Protein AF-A0A1X4I1S1-F1 (afdb_monomer_lite)

Structure (mmCIF, N/CA/C/O backbone):
data_AF-A0A1X4I1S1-F1
#
_entry.id   AF-A0A1X4I1S1-F1
#
loop_
_atom_site.group_PDB
_atom_site.id
_atom_site.type_symbol
_atom_site.label_atom_id
_atom_site.label_alt_id
_atom_site.label_comp_id
_atom_site.label_asym_id
_atom_site.label_entity_id
_atom_site.label_seq_id
_atom_site.pdbx_PDB_ins_code
_atom_site.Cartn_x
_atom_site.Cartn_y
_atom_site.Cartn_z
_atom_site.occupancy
_atom_site.B_iso_or_equiv
_atom_site.auth_seq_id
_atom_site.auth_comp_id
_atom_site.auth_asym_id
_atom_site.auth_atom_id
_atom_site.pdbx_PDB_model_num
ATOM 1 N N . LEU A 1 1 ? 16.747 5.102 1.408 1.00 52.50 1 LEU A N 1
ATOM 2 C CA . LEU A 1 1 ? 15.361 5.134 1.927 1.00 52.50 1 LEU A CA 1
ATOM 3 C C . LEU A 1 1 ? 15.068 6.558 2.371 1.00 52.50 1 LEU A C 1
ATOM 5 O O . LEU A 1 1 ? 15.853 7.102 3.136 1.00 52.50 1 LEU A O 1
ATOM 9 N N . ARG A 1 2 ? 14.032 7.197 1.820 1.00 53.69 2 ARG A N 1
ATOM 10 C CA . ARG A 1 2 ? 13.592 8.532 2.250 1.00 53.69 2 ARG A CA 1
ATOM 11 C C . ARG A 1 2 ? 12.555 8.338 3.365 1.00 53.69 2 ARG A C 1
ATOM 13 O O . ARG A 1 2 ? 11.527 7.729 3.075 1.00 53.69 2 ARG A O 1
ATOM 20 N N . PRO A 1 3 ? 12.805 8.771 4.612 1.00 50.75 3 PRO A N 1
ATOM 21 C CA . PRO A 1 3 ? 11.788 8.734 5.661 1.00 50.75 3 PRO A CA 1
ATOM 22 C C . PRO A 1 3 ? 10.600 9.611 5.241 1.00 50.75 3 PRO A C 1
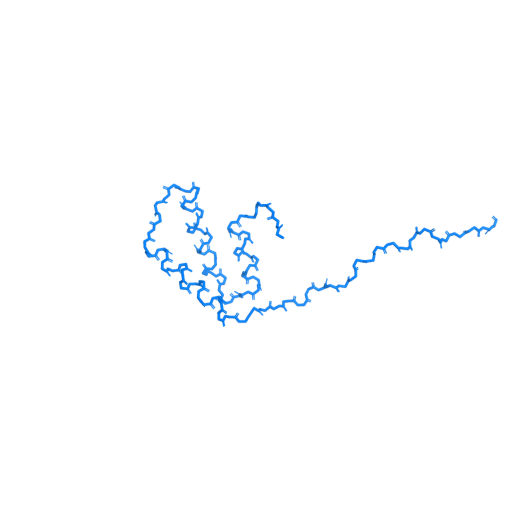ATOM 24 O O . PRO A 1 3 ? 10.815 10.744 4.817 1.00 50.75 3 PRO A O 1
ATOM 27 N N . GLY A 1 4 ? 9.374 9.086 5.328 1.00 60.12 4 GLY A N 1
ATOM 28 C CA . GLY A 1 4 ? 8.146 9.843 5.043 1.00 60.12 4 GLY A CA 1
ATOM 29 C C . GLY A 1 4 ? 7.504 9.615 3.673 1.00 60.12 4 GLY A C 1
ATOM 30 O O . GLY A 1 4 ? 6.667 10.415 3.273 1.00 60.12 4 GLY A O 1
ATOM 31 N N . ARG A 1 5 ? 7.869 8.554 2.948 1.00 71.88 5 ARG A N 1
ATOM 32 C CA . ARG A 1 5 ? 7.208 8.252 1.677 1.00 71.88 5 ARG A CA 1
ATOM 33 C C . ARG A 1 5 ? 5.784 7.733 1.906 1.00 71.88 5 ARG A C 1
ATOM 35 O O . ARG A 1 5 ? 5.620 6.771 2.657 1.00 71.88 5 ARG A O 1
ATOM 42 N N . THR A 1 6 ? 4.779 8.340 1.273 1.00 88.88 6 THR A N 1
ATOM 43 C CA . THR A 1 6 ? 3.394 7.833 1.343 1.00 88.88 6 THR A CA 1
ATOM 44 C C . THR A 1 6 ? 3.258 6.521 0.565 1.00 88.88 6 THR A C 1
ATOM 46 O O . THR A 1 6 ? 4.099 6.187 -0.279 1.00 88.88 6 THR A O 1
ATOM 49 N N . ALA A 1 7 ? 2.195 5.758 0.832 1.00 91.62 7 ALA A N 1
ATOM 50 C CA . ALA A 1 7 ? 1.937 4.512 0.115 1.00 91.62 7 ALA A CA 1
ATOM 51 C C . ALA A 1 7 ? 1.775 4.747 -1.399 1.00 91.62 7 ALA A C 1
ATOM 53 O O . ALA A 1 7 ? 2.316 3.988 -2.203 1.00 91.62 7 ALA A O 1
ATOM 54 N N . ASP A 1 8 ? 1.124 5.845 -1.790 1.00 91.56 8 ASP A N 1
ATOM 55 C CA . ASP A 1 8 ? 0.985 6.262 -3.189 1.00 91.56 8 ASP A CA 1
ATOM 56 C C . ASP A 1 8 ? 2.330 6.517 -3.871 1.00 91.56 8 ASP A C 1
ATOM 58 O O . ASP A 1 8 ? 2.566 6.086 -5.001 1.00 91.56 8 ASP A O 1
ATOM 62 N N . GLU A 1 9 ? 3.241 7.205 -3.190 1.00 93.12 9 GLU A N 1
ATOM 63 C CA . GLU A 1 9 ? 4.567 7.496 -3.722 1.00 93.12 9 GLU A CA 1
ATOM 64 C C . GLU A 1 9 ? 5.412 6.221 -3.874 1.00 93.12 9 GLU A C 1
ATOM 66 O O . GLU A 1 9 ? 6.178 6.099 -4.836 1.00 93.12 9 GLU A O 1
ATOM 71 N N . ALA A 1 10 ? 5.267 5.264 -2.952 1.00 92.69 10 ALA A N 1
ATOM 72 C CA . ALA A 1 10 ? 5.891 3.950 -3.062 1.00 92.69 10 ALA A CA 1
ATOM 73 C C . ALA A 1 10 ? 5.306 3.150 -4.238 1.00 92.69 10 ALA A C 1
ATOM 75 O O . ALA A 1 10 ? 6.061 2.632 -5.062 1.00 92.69 10 ALA A O 1
ATOM 76 N N . ALA A 1 11 ? 3.978 3.118 -4.376 1.00 95.31 11 ALA A N 1
ATOM 77 C CA . ALA A 1 11 ? 3.294 2.455 -5.483 1.00 95.31 11 A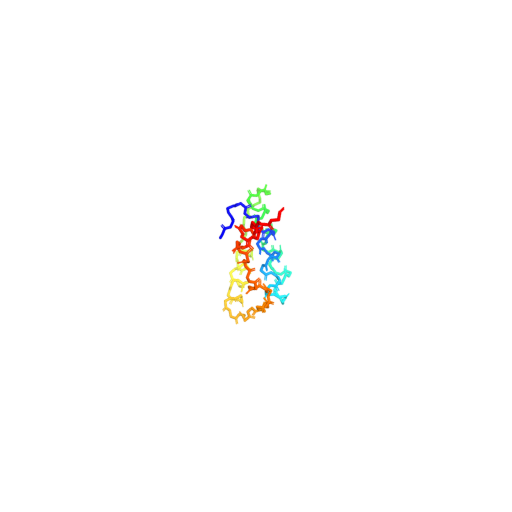LA A CA 1
ATOM 78 C C . ALA A 1 11 ? 3.649 3.074 -6.842 1.00 95.31 11 ALA A C 1
ATOM 80 O O . ALA A 1 11 ? 3.857 2.352 -7.817 1.00 95.31 11 ALA A O 1
ATOM 81 N N . ALA A 1 12 ? 3.767 4.402 -6.917 1.00 94.00 12 ALA A N 1
ATOM 82 C CA . ALA A 1 12 ? 4.157 5.105 -8.132 1.00 94.00 12 ALA A CA 1
ATOM 83 C C . ALA A 1 12 ? 5.599 4.788 -8.553 1.00 94.00 12 ALA A C 1
ATOM 85 O O . ALA A 1 12 ? 5.862 4.642 -9.745 1.00 94.00 12 ALA A O 1
ATOM 86 N N . GLU A 1 13 ? 6.538 4.673 -7.610 1.00 92.88 13 GLU A N 1
ATOM 87 C CA . GLU A 1 13 ? 7.906 4.250 -7.933 1.00 92.88 13 GLU A CA 1
ATOM 88 C C . GLU A 1 13 ? 7.969 2.785 -8.346 1.00 92.88 13 GLU A C 1
ATOM 90 O O . GLU A 1 13 ? 8.546 2.476 -9.389 1.00 92.88 13 GLU A O 1
ATOM 95 N N . ALA A 1 14 ? 7.333 1.900 -7.577 1.00 93.38 14 ALA A N 1
ATOM 96 C CA . ALA A 1 14 ? 7.276 0.482 -7.900 1.00 93.38 14 ALA A CA 1
ATOM 97 C C . ALA A 1 14 ? 6.647 0.254 -9.283 1.00 93.38 14 ALA A C 1
ATOM 99 O O . ALA A 1 14 ? 7.189 -0.506 -10.079 1.00 93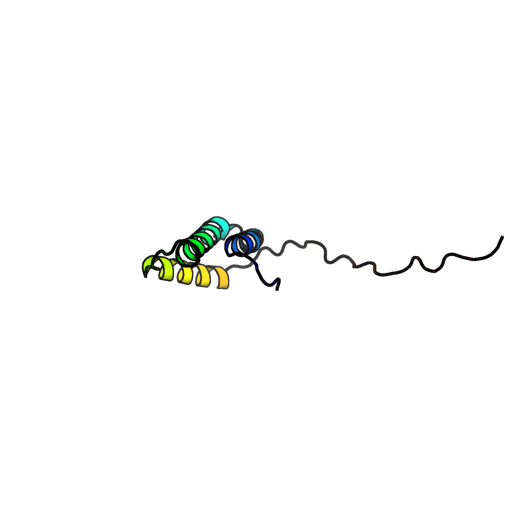.38 14 ALA A O 1
ATOM 100 N N . GLY A 1 15 ? 5.579 0.982 -9.626 1.00 95.19 15 GLY A N 1
ATOM 101 C CA . GLY A 1 15 ? 4.914 0.888 -10.928 1.00 95.19 15 GLY A CA 1
ATOM 102 C C . GLY A 1 15 ? 5.802 1.290 -12.110 1.00 95.19 15 GLY A C 1
ATOM 103 O O . GLY A 1 15 ? 5.652 0.738 -13.195 1.00 95.19 15 GLY A O 1
ATOM 104 N N . ARG A 1 16 ? 6.783 2.185 -11.918 1.00 94.31 16 ARG A N 1
ATOM 105 C CA . ARG A 1 16 ? 7.768 2.508 -12.972 1.00 94.31 16 ARG A CA 1
ATOM 106 C C . ARG A 1 16 ? 8.686 1.325 -13.266 1.00 94.31 16 ARG A C 1
ATOM 108 O O . ARG A 1 16 ? 9.006 1.084 -14.424 1.00 94.31 16 ARG A O 1
ATOM 115 N N . ALA A 1 17 ? 9.100 0.600 -12.229 1.00 94.56 17 ALA A N 1
ATOM 116 C CA . ALA A 1 17 ? 9.938 -0.588 -12.366 1.00 94.56 17 ALA A CA 1
ATOM 117 C C . ALA A 1 17 ? 9.126 -1.840 -12.746 1.00 94.56 17 ALA A C 1
ATOM 119 O O . ALA A 1 17 ? 9.670 -2.787 -13.307 1.00 94.56 17 ALA A O 1
ATOM 120 N N . LEU A 1 18 ? 7.825 -1.861 -12.448 1.00 95.50 18 LEU A N 1
ATOM 121 C CA . LEU A 1 18 ? 6.936 -3.010 -12.623 1.00 95.50 18 LEU A CA 1
ATOM 122 C C . LEU A 1 18 ? 5.636 -2.591 -13.338 1.00 95.50 18 LEU A C 1
ATOM 124 O O . LEU A 1 18 ? 4.559 -2.653 -12.736 1.00 95.50 18 LEU A O 1
ATOM 128 N N . PRO A 1 19 ? 5.689 -2.189 -14.625 1.00 95.44 19 PRO A N 1
ATOM 129 C CA . PRO A 1 19 ? 4.537 -1.580 -15.294 1.00 95.44 19 PRO A CA 1
ATOM 130 C C . PRO A 1 19 ? 3.290 -2.468 -15.319 1.00 95.44 19 PRO A C 1
ATOM 132 O O . PRO A 1 19 ? 2.181 -1.962 -15.152 1.00 95.44 19 PRO A O 1
ATOM 135 N N . ALA A 1 20 ? 3.474 -3.789 -15.438 1.00 96.19 20 ALA A N 1
ATOM 136 C CA . ALA A 1 20 ? 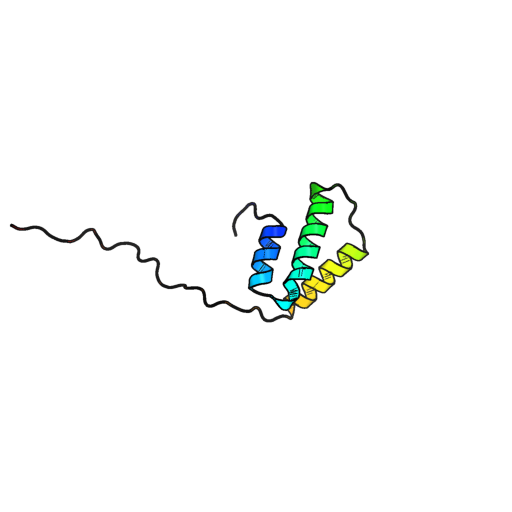2.392 -4.777 -15.446 1.00 96.19 20 ALA A CA 1
ATOM 137 C C . ALA A 1 20 ? 1.579 -4.820 -14.137 1.00 96.19 20 ALA A C 1
ATOM 139 O O . ALA A 1 20 ? 0.439 -5.274 -14.140 1.00 96.19 20 ALA A O 1
ATOM 140 N N . HIS A 1 21 ? 2.137 -4.320 -13.029 1.00 97.44 21 HIS A N 1
ATOM 141 C CA . HIS A 1 21 ? 1.508 -4.351 -11.705 1.00 97.44 21 HIS A CA 1
ATOM 142 C C . HIS A 1 21 ? 1.034 -2.975 -11.224 1.00 97.44 21 HIS A C 1
ATOM 144 O O . HIS A 1 21 ? 0.552 -2.857 -10.099 1.00 97.44 21 HIS A O 1
ATOM 150 N N . THR A 1 22 ? 1.125 -1.934 -12.059 1.00 96.69 22 THR A N 1
ATOM 151 C CA . THR A 1 22 ? 0.835 -0.536 -11.681 1.00 96.69 22 THR A CA 1
ATOM 152 C C . THR A 1 22 ? -0.536 -0.360 -11.026 1.00 96.69 22 THR A C 1
ATOM 154 O O . THR A 1 22 ? -0.645 0.265 -9.971 1.00 96.69 22 THR A O 1
ATOM 157 N N . ASP A 1 23 ? -1.592 -0.922 -11.613 1.00 97.69 23 ASP A N 1
ATOM 158 C CA . ASP A 1 23 ? -2.948 -0.734 -11.086 1.00 97.69 23 ASP A CA 1
ATOM 159 C C . ASP A 1 23 ? -3.175 -1.501 -9.781 1.00 97.69 23 ASP A C 1
ATOM 161 O O . ASP A 1 23 ? -3.870 -1.020 -8.879 1.00 97.69 23 ASP A O 1
ATOM 165 N N . ARG A 1 24 ? -2.530 -2.662 -9.633 1.00 97.50 24 ARG A N 1
ATOM 166 C CA . ARG A 1 24 ? -2.568 -3.443 -8.391 1.00 97.50 24 ARG A CA 1
ATOM 167 C C . ARG A 1 24 ? -1.806 -2.731 -7.276 1.00 97.50 24 ARG A C 1
ATOM 169 O O . ARG A 1 24 ? -2.329 -2.628 -6.171 1.00 97.50 24 ARG A O 1
ATOM 176 N N . LEU A 1 25 ? -0.646 -2.150 -7.583 1.00 97.81 25 LEU A N 1
ATOM 177 C CA . LEU A 1 25 ? 0.138 -1.324 -6.660 1.00 97.81 25 LEU A CA 1
ATOM 178 C C . LEU A 1 25 ? -0.642 -0.086 -6.195 1.00 97.81 25 LEU A C 1
ATOM 180 O O . LEU A 1 25 ? -0.709 0.183 -4.999 1.00 97.81 25 LEU A O 1
ATOM 184 N N . ARG A 1 26 ? -1.305 0.632 -7.111 1.00 97.06 26 ARG A N 1
ATOM 185 C CA . ARG A 1 26 ? -2.183 1.766 -6.758 1.00 97.06 26 ARG A CA 1
ATOM 186 C C . ARG A 1 26 ? -3.353 1.341 -5.879 1.00 97.06 26 ARG A C 1
ATOM 188 O O . ARG A 1 26 ? -3.722 2.043 -4.944 1.00 97.06 26 ARG A O 1
ATOM 195 N N . THR A 1 27 ? -3.948 0.191 -6.178 1.00 97.00 27 THR A N 1
ATOM 196 C CA . THR A 1 27 ? -5.042 -0.357 -5.370 1.00 97.00 27 THR A CA 1
ATOM 197 C C . THR A 1 27 ? -4.565 -0.714 -3.962 1.00 97.00 27 THR A C 1
ATOM 199 O O . THR A 1 27 ? -5.287 -0.460 -3.000 1.00 97.00 27 THR A O 1
ATOM 202 N N . ALA A 1 28 ? -3.353 -1.258 -3.828 1.00 96.75 28 ALA A N 1
ATOM 203 C CA . ALA A 1 28 ? -2.752 -1.561 -2.534 1.00 96.75 28 ALA A CA 1
ATOM 204 C C . ALA A 1 28 ? -2.455 -0.293 -1.717 1.00 96.75 28 ALA A C 1
ATOM 206 O O . ALA A 1 28 ? -2.772 -0.264 -0.530 1.00 96.75 28 ALA A O 1
ATOM 207 N N . ALA A 1 29 ? -1.939 0.767 -2.352 1.00 96.38 29 ALA A N 1
ATOM 208 C CA . ALA A 1 29 ? -1.732 2.063 -1.703 1.00 96.38 29 ALA A CA 1
ATOM 209 C C . ALA A 1 29 ? -3.041 2.648 -1.157 1.00 96.38 29 ALA A C 1
ATOM 211 O O . ALA A 1 29 ? -3.130 2.955 0.027 1.00 96.38 29 ALA A O 1
ATOM 212 N N . ARG A 1 30 ? -4.102 2.663 -1.974 1.00 94.56 30 ARG A N 1
ATOM 213 C CA . ARG A 1 30 ? -5.430 3.107 -1.522 1.00 94.56 30 ARG A CA 1
ATOM 214 C C . ARG A 1 30 ? -5.949 2.280 -0.355 1.00 94.56 30 ARG A C 1
ATOM 216 O O . ARG A 1 30 ? -6.387 2.843 0.635 1.00 94.56 30 ARG A O 1
ATOM 223 N N . ALA A 1 31 ? -5.863 0.951 -0.444 1.00 95.19 31 ALA A N 1
ATOM 224 C CA . ALA A 1 31 ? -6.300 0.073 0.638 1.00 95.19 31 ALA A CA 1
ATOM 225 C C . ALA A 1 31 ? -5.543 0.346 1.947 1.00 95.19 31 ALA A C 1
ATOM 227 O O . ALA A 1 31 ? -6.144 0.271 3.018 1.00 95.19 31 ALA A O 1
ATOM 228 N N . PHE A 1 32 ? -4.253 0.684 1.864 1.00 93.12 32 PHE A N 1
ATOM 229 C CA . PHE A 1 32 ? -3.475 1.126 3.014 1.00 93.12 32 PHE A CA 1
ATOM 230 C C . PHE A 1 32 ? -3.977 2.469 3.555 1.00 93.12 32 PHE A C 1
ATOM 232 O O . PHE A 1 32 ? -4.256 2.563 4.747 1.00 93.12 32 PHE A O 1
ATOM 239 N N . ASP A 1 33 ? -4.139 3.486 2.707 1.00 93.00 33 ASP A N 1
ATOM 240 C CA . ASP A 1 33 ? -4.576 4.820 3.137 1.00 93.00 33 ASP A CA 1
ATOM 241 C C . ASP A 1 33 ? -5.974 4.790 3.755 1.00 93.00 33 ASP A C 1
ATOM 243 O O . ASP A 1 33 ? -6.247 5.421 4.772 1.00 93.00 33 ASP A O 1
ATOM 247 N N . ASP A 1 34 ? -6.853 3.982 3.184 1.00 93.94 34 ASP A N 1
ATOM 248 C CA . ASP A 1 34 ? -8.203 3.767 3.665 1.00 93.94 34 ASP A CA 1
ATOM 249 C C . ASP A 1 34 ? -8.253 3.189 5.091 1.00 93.94 34 ASP A C 1
ATOM 251 O O . ASP A 1 34 ? -9.162 3.509 5.858 1.00 93.94 34 ASP A O 1
ATOM 255 N N . VAL A 1 35 ? -7.280 2.353 5.462 1.00 94.94 35 VAL A N 1
ATOM 256 C CA . VAL A 1 35 ? -7.166 1.783 6.813 1.00 94.94 35 VAL A CA 1
ATOM 257 C C . VAL A 1 35 ? -6.425 2.742 7.744 1.00 94.94 35 VAL A C 1
ATOM 259 O O . VAL A 1 35 ? -6.918 3.057 8.825 1.00 94.94 35 VAL A O 1
ATOM 262 N N . THR A 1 36 ? -5.259 3.226 7.317 1.00 92.56 36 THR A N 1
ATOM 263 C CA . THR A 1 36 ? -4.349 4.045 8.128 1.00 92.56 36 THR A CA 1
ATOM 264 C C . THR A 1 36 ? -4.906 5.443 8.389 1.00 92.56 36 THR A C 1
ATOM 266 O O . THR A 1 36 ? -4.789 5.955 9.501 1.00 92.56 36 THR A O 1
ATOM 269 N N . TYR A 1 37 ? -5.524 6.057 7.379 1.00 89.50 37 TYR A N 1
ATOM 270 C CA . TYR A 1 37 ? -6.027 7.433 7.423 1.00 89.50 37 TYR A CA 1
ATOM 271 C C . TYR A 1 37 ? -7.552 7.515 7.295 1.00 89.50 37 TYR A C 1
ATOM 273 O O . TYR A 1 37 ? -8.163 8.420 7.856 1.00 89.50 37 TYR A O 1
ATOM 281 N N . GLY A 1 38 ? -8.183 6.572 6.589 1.00 92.38 38 GLY A N 1
ATOM 282 C CA . GLY A 1 38 ? -9.634 6.547 6.371 1.00 92.38 38 GLY A CA 1
ATOM 283 C C . GLY A 1 38 ? -10.449 5.904 7.498 1.00 92.38 38 GLY A C 1
ATOM 284 O O . GLY A 1 38 ? -11.677 5.880 7.413 1.00 92.38 38 GLY A O 1
ATOM 285 N N . GLY A 1 39 ? -9.796 5.360 8.533 1.00 94.44 39 GLY A N 1
ATOM 286 C CA . GLY A 1 39 ? -10.456 4.730 9.682 1.00 94.44 39 GLY A CA 1
ATOM 287 C C . GLY A 1 39 ? -11.255 3.469 9.336 1.00 94.44 39 GLY A C 1
ATOM 288 O O . GLY A 1 39 ? -12.103 3.042 10.121 1.00 94.44 39 GLY A O 1
ATOM 289 N N . ARG A 1 40 ? -11.028 2.875 8.158 1.00 94.75 40 ARG A N 1
ATOM 290 C CA . ARG A 1 40 ? -11.741 1.669 7.726 1.00 94.75 40 ARG A CA 1
ATOM 291 C C . ARG A 1 40 ? -11.069 0.424 8.291 1.00 94.75 40 ARG A C 1
ATOM 293 O O . ARG A 1 40 ? -9.849 0.332 8.371 1.00 94.75 40 ARG A O 1
ATOM 300 N N . THR A 1 41 ? -11.865 -0.580 8.641 1.00 94.62 41 THR A N 1
ATOM 301 C CA . THR A 1 41 ? -11.332 -1.869 9.089 1.00 94.62 41 THR A CA 1
ATOM 302 C C . THR A 1 41 ? -10.789 -2.659 7.901 1.00 94.62 41 THR A C 1
ATOM 304 O O . THR A 1 41 ? -11.474 -2.826 6.888 1.00 94.62 41 THR A O 1
ATOM 307 N N . ALA A 1 42 ? -9.562 -3.169 8.025 1.00 92.94 42 ALA A N 1
ATOM 308 C CA . ALA A 1 42 ? -9.003 -4.089 7.046 1.00 92.94 42 ALA A CA 1
ATOM 309 C C . ALA A 1 42 ? -9.856 -5.365 6.961 1.00 92.94 42 ALA A C 1
ATOM 311 O O . ALA A 1 42 ? -10.315 -5.900 7.968 1.00 92.94 42 ALA A O 1
ATOM 312 N N . THR A 1 43 ? -10.052 -5.867 5.745 1.00 94.75 43 THR A N 1
ATOM 313 C CA . THR A 1 43 ? -10.788 -7.114 5.490 1.00 94.75 43 THR A CA 1
ATOM 314 C C . THR A 1 43 ? -9.825 -8.240 5.128 1.00 94.75 43 THR A C 1
ATOM 316 O O . THR A 1 43 ? -8.762 -7.998 4.545 1.00 94.75 43 THR A O 1
ATOM 319 N N . GLU A 1 44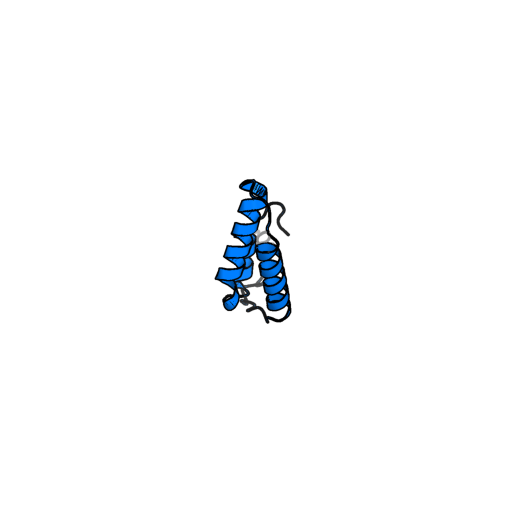 ? -10.224 -9.484 5.373 1.00 96.88 44 GLU A N 1
ATOM 320 C CA . GLU A 1 44 ? -9.477 -10.661 4.912 1.00 96.88 44 GLU A CA 1
ATOM 321 C C . GLU A 1 44 ? -9.251 -10.620 3.391 1.00 96.88 44 GLU A C 1
ATOM 323 O O . GLU A 1 44 ? -8.139 -10.807 2.908 1.00 96.88 44 GLU A O 1
ATOM 328 N N . ARG A 1 45 ? -10.274 -10.236 2.619 1.00 95.00 45 ARG A N 1
ATOM 329 C CA . ARG A 1 45 ? -10.161 -10.083 1.161 1.00 95.00 45 ARG A CA 1
ATOM 330 C C . ARG A 1 45 ? -9.142 -9.018 0.741 1.00 95.00 45 ARG A C 1
ATOM 332 O O . ARG A 1 45 ? -8.514 -9.155 -0.308 1.00 95.00 45 ARG A O 1
ATOM 339 N N . SER A 1 46 ? -9.013 -7.910 1.475 1.00 93.44 46 SER A N 1
ATOM 340 C CA . SER A 1 46 ? -7.954 -6.924 1.197 1.00 93.44 46 SER A CA 1
ATOM 341 C C . SER A 1 46 ? -6.577 -7.478 1.537 1.00 93.44 46 SER A C 1
ATOM 343 O O . SER A 1 46 ? -5.662 -7.288 0.745 1.00 93.44 46 SER A O 1
ATOM 345 N N . TYR A 1 47 ? -6.452 -8.210 2.644 1.00 95.44 47 TYR A N 1
ATOM 346 C CA . TYR A 1 47 ? -5.197 -8.849 3.024 1.00 95.44 47 TYR A CA 1
ATOM 347 C C . TYR A 1 47 ? -4.736 -9.868 1.975 1.00 95.44 47 TYR A C 1
ATOM 349 O O . TYR A 1 47 ? -3.627 -9.751 1.463 1.00 95.44 47 TYR A O 1
ATOM 357 N N . LEU A 1 48 ? -5.608 -10.800 1.577 1.00 97.75 48 LEU A N 1
ATOM 358 C CA . LEU A 1 48 ? -5.282 -11.831 0.587 1.00 97.75 48 LEU A CA 1
ATOM 359 C C . LEU A 1 48 ? -4.849 -11.232 -0.756 1.00 97.75 48 LEU A C 1
ATOM 361 O O . LEU A 1 48 ? -3.887 -11.701 -1.349 1.00 97.75 48 LEU A O 1
ATOM 365 N N . ARG A 1 49 ? -5.502 -10.153 -1.209 1.00 95.88 49 ARG A N 1
ATOM 366 C CA . ARG A 1 49 ? -5.100 -9.445 -2.437 1.00 95.88 49 ARG A CA 1
ATOM 367 C C . ARG A 1 49 ? -3.720 -8.797 -2.330 1.00 95.88 49 ARG A C 1
ATOM 369 O O . ARG A 1 49 ? -2.999 -8.770 -3.323 1.00 95.88 49 ARG A O 1
ATOM 376 N N . LEU A 1 50 ? -3.370 -8.247 -1.165 1.00 95.94 50 LEU A N 1
ATOM 377 C CA . LEU A 1 50 ? -2.037 -7.689 -0.927 1.00 95.94 50 LEU A CA 1
ATOM 378 C C . LEU A 1 50 ? -0.978 -8.797 -0.886 1.00 95.94 50 LEU A C 1
ATOM 380 O O . LEU A 1 50 ? 0.063 -8.636 -1.508 1.00 95.94 50 LEU A O 1
ATOM 384 N N . ALA A 1 51 ? -1.263 -9.917 -0.219 1.00 97.56 51 ALA A N 1
ATOM 385 C CA . ALA A 1 51 ? -0.356 -11.061 -0.147 1.00 97.56 51 ALA A CA 1
ATOM 386 C C . ALA A 1 51 ? -0.125 -11.713 -1.523 1.00 97.56 51 ALA A C 1
ATOM 388 O O . ALA A 1 51 ? 1.000 -12.047 -1.876 1.00 97.56 51 ALA A O 1
ATOM 389 N N . GLU A 1 52 ? -1.179 -11.851 -2.330 1.00 97.94 52 GLU A N 1
ATOM 390 C CA . GLU A 1 52 ? -1.069 -12.338 -3.708 1.00 97.94 52 GLU A CA 1
ATOM 391 C C . GLU A 1 52 ? -0.254 -11.376 -4.580 1.00 97.94 52 GLU A C 1
ATOM 393 O O . GLU A 1 52 ? 0.601 -11.811 -5.348 1.00 97.94 52 GLU A O 1
ATOM 398 N N . LEU A 1 53 ? -0.485 -10.062 -4.446 1.00 97.75 53 LEU A N 1
ATOM 399 C CA . LEU A 1 53 ? 0.332 -9.067 -5.135 1.00 97.75 53 LEU A CA 1
ATOM 400 C C . LEU A 1 53 ? 1.802 -9.206 -4.741 1.00 97.75 53 LEU A C 1
ATOM 402 O O . LEU A 1 53 ? 2.636 -9.282 -5.632 1.00 97.75 53 LEU A O 1
ATOM 406 N N . ASP A 1 54 ? 2.109 -9.275 -3.449 1.00 97.19 54 ASP A N 1
ATOM 407 C CA . ASP A 1 54 ? 3.475 -9.438 -2.947 1.00 97.19 54 ASP A CA 1
ATOM 408 C C . ASP A 1 54 ? 4.168 -10.660 -3.574 1.00 97.19 54 ASP A C 1
ATOM 410 O O . ASP A 1 54 ? 5.233 -10.530 -4.180 1.00 97.19 54 ASP A O 1
ATOM 414 N N . HIS A 1 55 ? 3.489 -11.811 -3.582 1.00 97.94 55 HIS A N 1
ATOM 415 C CA . HIS A 1 55 ? 3.996 -13.031 -4.211 1.00 97.94 55 HIS A CA 1
ATOM 416 C C . HIS A 1 55 ? 4.266 -12.874 -5.718 1.00 97.94 55 HIS A C 1
ATOM 418 O O . HIS A 1 55 ? 5.273 -13.358 -6.241 1.00 97.94 55 HIS A O 1
ATOM 424 N N . ASP A 1 56 ? 3.384 -12.180 -6.438 1.00 96.88 56 ASP A N 1
ATOM 425 C CA . ASP A 1 56 ? 3.580 -11.914 -7.862 1.00 96.88 56 ASP A CA 1
ATOM 426 C C . ASP A 1 56 ? 4.760 -10.967 -8.111 1.00 96.88 56 ASP A C 1
ATOM 428 O O . ASP A 1 56 ? 5.500 -11.138 -9.090 1.00 96.88 56 ASP A O 1
ATOM 432 N N . LEU A 1 57 ? 4.965 -9.977 -7.237 1.00 95.88 57 LEU A N 1
ATOM 433 C CA . LEU A 1 57 ? 6.087 -9.048 -7.335 1.00 95.88 57 LEU A CA 1
ATOM 434 C C . LEU A 1 57 ? 7.424 -9.762 -7.119 1.00 95.88 57 LEU A C 1
ATOM 436 O O . LEU A 1 57 ? 8.338 -9.551 -7.916 1.00 95.88 57 LEU A O 1
ATOM 440 N N . GLU A 1 58 ? 7.525 -10.653 -6.126 1.00 95.62 58 GLU A N 1
ATOM 441 C CA . GLU A 1 58 ? 8.734 -11.456 -5.859 1.00 95.62 58 GLU A CA 1
ATOM 442 C C . GLU A 1 58 ? 9.183 -12.282 -7.075 1.00 95.62 58 GLU A C 1
ATOM 444 O O . GLU A 1 58 ? 10.373 -12.529 -7.282 1.00 95.62 58 GLU A O 1
ATOM 449 N N . ARG A 1 59 ? 8.227 -12.705 -7.907 1.00 95.00 59 ARG A N 1
ATOM 450 C CA . ARG A 1 59 ? 8.462 -13.542 -9.093 1.00 95.00 59 ARG A CA 1
ATOM 451 C C . ARG A 1 59 ? 8.655 -12.735 -10.376 1.00 95.00 59 ARG A C 1
ATOM 453 O O . ARG A 1 59 ? 9.001 -13.304 -11.414 1.00 95.00 59 ARG A O 1
ATOM 460 N N . THR A 1 60 ? 8.422 -11.426 -10.334 1.00 94.94 60 THR A N 1
ATOM 461 C CA . THR A 1 60 ? 8.498 -10.555 -11.506 1.00 94.94 60 THR A CA 1
ATOM 462 C C . THR A 1 60 ? 9.902 -9.981 -11.651 1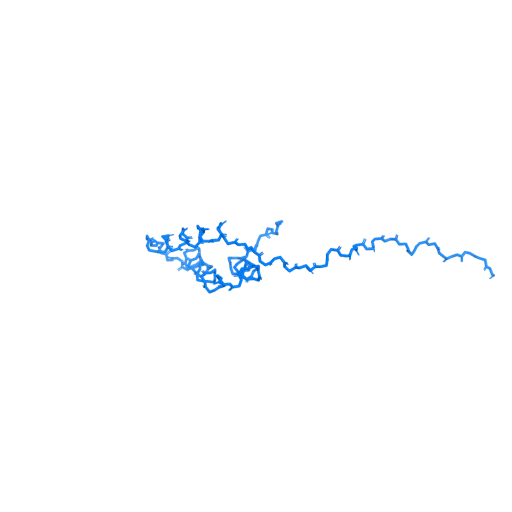.00 94.94 60 THR A C 1
ATOM 464 O O . THR A 1 60 ? 10.485 -9.480 -10.697 1.00 94.94 60 THR A O 1
ATOM 467 N N . ARG A 1 61 ? 10.450 -9.989 -12.873 1.00 93.06 61 ARG A N 1
ATOM 468 C CA . ARG A 1 61 ? 11.695 -9.266 -13.170 1.00 93.06 61 ARG A CA 1
ATOM 469 C C . ARG A 1 61 ? 11.397 -7.775 -13.376 1.00 93.06 61 ARG A C 1
ATOM 471 O O . ARG A 1 61 ? 10.689 -7.455 -14.334 1.00 93.06 61 ARG A O 1
ATOM 478 N N . PRO A 1 62 ? 11.933 -6.865 -12.541 1.00 90.38 62 PRO A N 1
ATOM 479 C CA . PRO A 1 62 ? 11.738 -5.434 -12.724 1.00 90.38 62 PRO A CA 1
ATOM 480 C C . PRO A 1 62 ? 12.411 -4.934 -14.003 1.00 90.38 62 PRO A C 1
ATOM 482 O O . PRO A 1 62 ? 13.503 -5.373 -14.371 1.00 90.38 62 PRO A O 1
ATOM 485 N N . GLN A 1 63 ? 11.785 -3.960 -14.652 1.00 91.31 63 GLN A N 1
ATOM 486 C CA . GLN A 1 63 ? 12.412 -3.161 -15.690 1.00 91.31 63 GLN A CA 1
ATOM 487 C C . GLN A 1 63 ? 13.340 -2.154 -15.013 1.00 91.31 63 GLN A C 1
ATOM 489 O O . GLN A 1 63 ? 12.919 -1.102 -14.532 1.00 91.31 63 GLN A O 1
ATOM 494 N N . LEU A 1 64 ? 14.625 -2.492 -14.952 1.00 79.81 64 LEU A N 1
ATOM 495 C CA . LEU A 1 64 ? 15.651 -1.546 -14.541 1.00 79.81 64 LEU A CA 1
ATOM 496 C C . LEU A 1 64 ? 15.812 -0.527 -15.670 1.00 79.81 64 LEU A C 1
ATOM 498 O O . LEU A 1 64 ? 16.508 -0.777 -16.652 1.00 79.81 64 LEU A O 1
ATOM 502 N N . THR A 1 65 ? 15.154 0.626 -15.559 1.00 65.31 65 THR A N 1
ATOM 503 C CA . THR A 1 65 ? 15.506 1.764 -16.406 1.00 65.31 65 THR A CA 1
ATOM 504 C C . THR A 1 65 ? 16.964 2.097 -16.102 1.00 65.31 65 THR A C 1
ATOM 506 O O . THR A 1 65 ? 17.270 2.486 -14.972 1.00 65.31 65 THR A O 1
ATOM 509 N N . THR A 1 66 ? 17.876 1.938 -17.065 1.00 58.34 66 THR A N 1
ATOM 510 C CA . THR A 1 66 ? 19.247 2.467 -16.982 1.00 58.34 66 THR A CA 1
ATOM 511 C C . THR A 1 66 ? 19.174 3.998 -16.981 1.00 58.34 66 THR A C 1
ATOM 513 O O . THR A 1 66 ? 19.413 4.666 -17.978 1.00 58.34 66 THR A O 1
ATOM 516 N N . GLY A 1 67 ? 18.755 4.568 -15.855 1.00 55.38 67 GLY A N 1
ATOM 517 C CA . GLY A 1 67 ? 18.664 5.997 -15.606 1.00 55.38 67 GLY A CA 1
ATOM 518 C C . GLY A 1 67 ? 19.919 6.476 -14.894 1.00 55.38 67 GLY A C 1
ATOM 519 O O . GLY A 1 67 ? 19.898 6.676 -13.687 1.00 55.38 67 GLY A O 1
ATOM 520 N N . GLY A 1 68 ? 21.011 6.609 -15.653 1.00 54.00 68 GLY A N 1
ATOM 521 C CA . GLY A 1 68 ? 22.098 7.560 -15.403 1.00 54.00 68 GLY A CA 1
ATOM 522 C C . GLY A 1 68 ? 22.744 7.566 -14.016 1.00 54.00 68 GLY A C 1
ATOM 523 O O . GLY A 1 68 ? 22.681 8.570 -13.315 1.00 54.00 68 GLY A O 1
ATOM 524 N N . SER A 1 69 ? 23.511 6.527 -13.682 1.00 53.25 69 SER A N 1
ATOM 525 C CA . SER A 1 69 ? 24.691 6.718 -12.829 1.00 53.25 69 SER A CA 1
ATOM 526 C C . SER A 1 69 ? 25.860 7.198 -13.698 1.00 53.25 69 SER A C 1
ATOM 528 O O . SER A 1 69 ? 26.850 6.494 -13.866 1.00 53.25 69 SER A O 1
ATOM 530 N N . SER A 1 70 ? 25.738 8.389 -14.286 1.00 53.25 70 SER A N 1
ATOM 531 C CA . SER A 1 70 ? 26.869 9.094 -14.895 1.00 53.25 70 SER A CA 1
ATOM 532 C C . SER A 1 70 ? 27.209 10.278 -14.006 1.00 53.25 70 SER A C 1
ATOM 534 O O . SER A 1 70 ? 26.606 11.341 -14.085 1.00 53.25 70 SER A O 1
ATOM 536 N N . THR A 1 71 ? 28.164 10.010 -13.116 1.00 50.31 71 THR A N 1
ATOM 537 C CA . THR A 1 71 ? 29.099 10.968 -12.522 1.00 50.31 71 THR A CA 1
ATOM 538 C C . THR A 1 71 ? 28.481 12.211 -11.889 1.00 50.31 71 THR A C 1
ATOM 540 O O . THR A 1 71 ? 28.321 13.262 -12.503 1.00 50.31 71 THR A O 1
ATOM 543 N N . ARG A 1 72 ? 28.318 12.125 -10.566 1.00 58.03 72 ARG A N 1
ATOM 544 C CA . ARG A 1 72 ? 28.695 13.213 -9.663 1.00 58.03 72 ARG A CA 1
ATOM 545 C C . ARG A 1 72 ? 30.101 13.705 -10.065 1.00 58.03 72 ARG A C 1
ATOM 547 O O . ARG A 1 72 ? 31.093 13.187 -9.570 1.00 58.03 72 ARG A O 1
ATOM 554 N N . SER A 1 73 ? 30.188 14.675 -10.978 1.00 53.22 73 SER A N 1
ATOM 555 C CA . SER A 1 73 ? 31.361 15.542 -11.125 1.00 53.22 73 SER A CA 1
ATOM 556 C C . SER A 1 73 ? 31.353 16.497 -9.939 1.00 53.22 73 SER A C 1
ATOM 558 O O . SER A 1 73 ? 30.932 17.645 -10.023 1.00 53.22 73 SER A O 1
ATOM 560 N N . THR A 1 74 ? 31.746 15.971 -8.785 1.00 53.44 74 THR A N 1
ATOM 561 C CA . THR A 1 74 ? 32.355 16.787 -7.745 1.00 53.44 74 THR A CA 1
ATOM 562 C C . THR A 1 74 ? 33.696 17.279 -8.268 1.00 53.44 74 THR A C 1
ATOM 564 O O . THR A 1 74 ? 34.546 16.467 -8.614 1.00 53.44 74 THR A O 1
ATOM 567 N N . ASP A 1 75 ? 33.842 18.601 -8.261 1.00 56.03 75 ASP A N 1
ATOM 568 C CA . ASP A 1 75 ? 35.093 19.307 -7.992 1.00 56.03 75 ASP A CA 1
ATOM 569 C C . ASP A 1 75 ? 36.215 19.193 -9.040 1.00 56.03 75 ASP A C 1
ATOM 571 O O . ASP A 1 75 ? 37.054 18.302 -8.976 1.00 56.03 75 ASP A O 1
ATOM 575 N N . THR A 1 76 ? 36.275 20.150 -9.978 1.00 58.94 76 THR A N 1
ATOM 576 C CA . THR A 1 76 ? 37.540 20.769 -10.432 1.00 58.94 76 THR A CA 1
ATOM 577 C C . THR A 1 76 ? 37.255 22.132 -11.091 1.00 58.94 76 THR A C 1
ATOM 579 O O . THR A 1 76 ? 37.452 22.303 -12.289 1.00 58.94 76 THR A O 1
ATOM 582 N N . ASP A 1 77 ? 36.791 23.124 -10.326 1.00 53.00 77 ASP A N 1
ATOM 583 C CA . ASP A 1 77 ? 36.965 24.539 -10.719 1.00 53.00 77 ASP A CA 1
ATOM 584 C C . ASP A 1 77 ? 37.558 25.341 -9.554 1.00 53.00 77 ASP A C 1
ATOM 586 O O . ASP A 1 77 ? 36.994 26.295 -9.036 1.00 53.00 77 ASP A O 1
ATOM 590 N N . THR A 1 78 ? 38.709 24.874 -9.069 1.00 58.97 78 THR A N 1
ATOM 591 C CA . THR A 1 78 ? 39.566 25.606 -8.121 1.00 58.97 78 THR A CA 1
ATOM 592 C C . THR A 1 78 ? 41.006 25.739 -8.622 1.00 58.97 78 THR A C 1
ATOM 594 O O . THR A 1 78 ? 41.919 26.002 -7.841 1.00 58.97 78 THR A O 1
ATOM 597 N N . ARG A 1 79 ? 41.271 25.595 -9.932 1.00 58.03 79 ARG A N 1
ATOM 598 C CA . ARG A 1 79 ? 42.638 25.791 -10.450 1.00 58.03 79 ARG A CA 1
ATOM 599 C C . ARG A 1 79 ? 42.714 26.185 -11.934 1.00 58.03 79 ARG A C 1
ATOM 601 O O . ARG A 1 79 ? 43.176 25.425 -12.777 1.00 58.03 79 ARG A O 1
ATOM 608 N N . ARG A 1 80 ? 42.346 27.428 -12.241 1.00 57.19 80 ARG A N 1
ATOM 609 C CA . ARG A 1 80 ? 42.876 28.203 -13.379 1.00 57.19 80 ARG A CA 1
ATOM 610 C C . ARG A 1 80 ? 42.937 29.648 -12.881 1.00 57.19 80 ARG A C 1
ATOM 612 O O . ARG A 1 80 ? 41.903 30.236 -12.632 1.00 57.19 80 ARG A O 1
ATOM 619 N N . GLY A 1 81 ? 44.063 30.257 -12.555 1.00 48.28 81 GLY A N 1
ATOM 620 C CA . GLY A 1 81 ? 45.423 30.146 -13.056 1.00 48.28 81 GLY A CA 1
ATOM 621 C C . GLY A 1 81 ? 45.948 31.581 -12.990 1.00 48.28 81 GLY A C 1
ATOM 622 O O . GLY A 1 81 ? 45.311 32.487 -13.516 1.00 48.28 81 GLY A O 1
ATOM 623 N N . ALA A 1 82 ? 47.026 31.787 -12.243 1.00 47.75 82 ALA A N 1
ATOM 624 C CA . ALA A 1 82 ? 47.697 33.069 -12.103 1.00 47.75 82 ALA A CA 1
ATOM 625 C C . ALA A 1 82 ? 48.409 33.497 -13.404 1.00 47.75 82 ALA A C 1
ATOM 627 O O . ALA A 1 82 ? 48.637 32.665 -14.281 1.00 47.75 82 ALA A O 1
ATOM 628 N N . ALA A 1 83 ? 48.861 34.757 -13.398 1.00 46.41 83 ALA A N 1
ATOM 629 C CA . ALA A 1 83 ? 49.832 35.419 -14.281 1.00 46.41 83 ALA A CA 1
ATOM 630 C C . ALA A 1 83 ? 49.263 36.233 -15.458 1.00 46.41 83 ALA A C 1
ATOM 632 O O . ALA A 1 83 ? 48.594 35.709 -16.347 1.00 46.41 83 ALA A O 1
ATOM 633 N N . GLY A 1 84 ? 49.613 37.523 -15.438 1.00 43.56 84 GLY A N 1
ATOM 634 C CA . GLY A 1 84 ? 49.310 38.560 -16.418 1.00 43.56 84 GLY A CA 1
ATOM 635 C C . GLY A 1 84 ? 49.302 39.918 -15.745 1.00 43.56 84 GLY A C 1
ATOM 636 O O . GLY A 1 84 ? 48.187 40.445 -15.571 1.00 43.56 84 GLY A O 1
#

Secondary structure (DSSP, 8-state):
--TT--HHHHHHHHHHH-GGGHHHHHHHHHHHHHHHTT-PPP-HHHHHHHHHHHHHHHHSPP---------------S------

Foldseek 3Di:
DDPPQQQQNVLVVVCQFVVVCSVLSNVLSVLVCCVVPVVDDDDPVSVVSVVVSVVVSVVDGTDPDPPDPPDPPPDDPPDDDDDD

pLDDT: mean 82.77, std 18.6, range [43.56, 97.94]

Sequence (84 aa):
LRPGRTADEAAAEAGRALPAHTDRLRTAARAFDDVTYGGRTATERSYLRLAELDHDLERTRPQLTTGGSSTRSTDTDTRRGAAG

Radius of gyration: 21.32 Å; chains: 1; bounding box: 62×52×27 Å